Protein AF-A0AAJ1EQC5-F1 (afdb_monomer_lite)

pLDDT: mean 78.78, std 10.73, range [46.97, 89.69]

Radius of gyration: 12.65 Å; chains: 1; bounding box: 25×29×29 Å

Foldseek 3Di:
DDDDDDDPPDPFDDDDFAACVVVVPDDPQWDWDQDPPPRGTGTDHPVNVPRD

Organism: Mediterraneibacter gnavus (NCBI:txid33038)

Secondary structure (DSSP, 8-state):
----PPPTT--S----PPBTTT-SS--TTPEEEE-TTT--EEEEPGGGGG--

Sequence (52 aa):
MKIEPRKESDRGGWLCMPLLASVPEGKEGWEKVRCPVCGALCWKRPEDAGVI

Structure (mmCIF, N/CA/C/O backbone):
data_AF-A0AAJ1EQC5-F1
#
_entry.id   AF-A0AAJ1EQC5-F1
#
loop_
_atom_site.group_PDB
_atom_site.id
_atom_site.type_symbol
_atom_site.label_atom_id
_atom_site.label_alt_id
_atom_site.label_comp_id
_atom_site.label_asym_id
_atom_site.label_entity_id
_atom_site.label_seq_id
_atom_site.pdbx_PDB_ins_code
_atom_site.Cartn_x
_atom_site.Cartn_y
_atom_site.Cartn_z
_atom_site.occupancy
_atom_site.B_iso_or_equiv
_atom_site.auth_seq_id
_atom_site.auth_comp_id
_atom_site.auth_asym_id
_atom_site.auth_atom_id
_atom_site.pdbx_PDB_model_num
ATOM 1 N N . MET A 1 1 ? -1.416 -19.118 -5.401 1.00 54.97 1 MET A N 1
ATOM 2 C CA . MET A 1 1 ? -0.203 -18.453 -5.918 1.00 54.97 1 MET A CA 1
ATOM 3 C C . MET A 1 1 ? 0.928 -19.467 -5.860 1.00 54.97 1 MET A C 1
ATOM 5 O O . MET A 1 1 ? 1.196 -19.959 -4.774 1.00 54.97 1 MET A O 1
ATOM 9 N N . LYS A 1 2 ? 1.492 -19.882 -6.999 1.00 57.56 2 LYS A N 1
ATOM 10 C CA . LYS A 1 2 ? 2.659 -20.778 -7.017 1.00 57.56 2 LYS A CA 1
ATOM 11 C C . LYS A 1 2 ? 3.902 -19.898 -7.084 1.00 57.56 2 LYS A C 1
ATOM 13 O O . LYS A 1 2 ? 4.079 -19.193 -8.070 1.00 57.56 2 LYS A O 1
ATOM 18 N N . ILE A 1 3 ? 4.673 -19.860 -6.001 1.00 69.56 3 ILE A N 1
ATOM 19 C CA . ILE A 1 3 ? 5.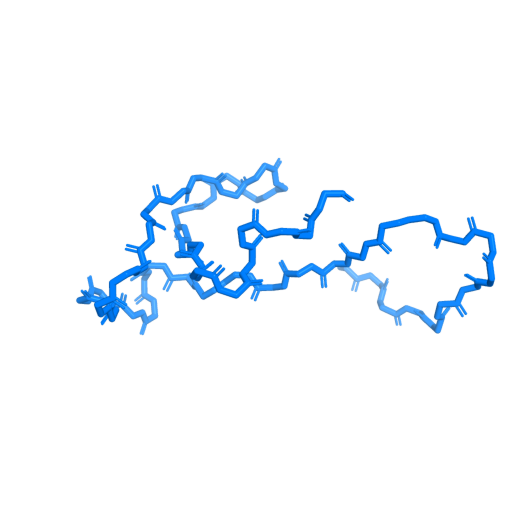924 -19.101 -5.933 1.00 69.56 3 ILE A CA 1
ATOM 20 C C . ILE A 1 3 ? 7.029 -20.054 -6.386 1.00 69.56 3 ILE A C 1
ATOM 22 O O . ILE A 1 3 ? 7.315 -21.032 -5.702 1.00 69.56 3 ILE A O 1
ATOM 26 N N . GLU A 1 4 ? 7.602 -19.788 -7.554 1.00 79.62 4 GLU A N 1
ATOM 27 C CA . GLU A 1 4 ? 8.734 -20.526 -8.122 1.00 79.62 4 GLU A CA 1
ATOM 28 C C . GLU A 1 4 ? 9.952 -19.588 -8.235 1.00 79.62 4 GLU A C 1
ATOM 30 O O . GLU A 1 4 ? 9.773 -18.364 -8.260 1.00 79.62 4 GLU A O 1
ATOM 35 N N . PRO A 1 5 ? 11.190 -20.120 -8.280 1.00 83.00 5 PRO A N 1
ATOM 36 C CA . PRO A 1 5 ? 12.389 -19.307 -8.466 1.00 83.00 5 PRO A CA 1
ATOM 37 C C . PRO A 1 5 ? 12.315 -18.452 -9.737 1.00 83.00 5 PRO A C 1
ATOM 39 O O . PRO A 1 5 ? 11.839 -18.906 -10.779 1.00 83.00 5 PRO A O 1
ATOM 42 N N . ARG A 1 6 ? 12.808 -17.212 -9.650 1.00 77.81 6 ARG A N 1
ATOM 43 C CA . ARG A 1 6 ? 12.817 -16.262 -10.772 1.00 77.81 6 ARG A CA 1
ATOM 44 C C . ARG A 1 6 ? 13.761 -16.734 -11.878 1.00 77.81 6 ARG A C 1
ATOM 46 O O . ARG A 1 6 ? 14.861 -17.205 -11.594 1.00 77.81 6 ARG A O 1
ATOM 53 N N . LYS A 1 7 ? 13.346 -16.556 -13.130 1.00 85.06 7 LYS A N 1
ATOM 54 C CA . LYS A 1 7 ? 14.176 -16.744 -14.328 1.00 85.06 7 LYS A CA 1
ATOM 55 C C . LYS A 1 7 ? 14.739 -15.396 -14.783 1.00 85.06 7 LYS A C 1
ATOM 57 O O . LYS A 1 7 ? 14.102 -14.368 -14.581 1.00 85.06 7 LYS A O 1
ATOM 62 N N . GLU A 1 8 ? 15.886 -15.395 -15.463 1.00 81.19 8 GLU A N 1
ATOM 63 C CA . GLU A 1 8 ? 16.501 -14.166 -16.013 1.00 81.19 8 GLU A CA 1
ATOM 64 C C . GLU A 1 8 ? 15.599 -13.416 -17.004 1.00 81.19 8 GLU A C 1
ATOM 66 O O . GLU A 1 8 ? 15.660 -12.194 -17.106 1.00 81.19 8 GLU A O 1
ATOM 71 N N . SER A 1 9 ? 14.735 -14.134 -17.725 1.00 80.00 9 SER A N 1
ATOM 72 C CA . SER A 1 9 ? 13.765 -13.541 -18.650 1.00 80.00 9 SER A CA 1
ATOM 73 C C . SER A 1 9 ? 12.573 -12.889 -17.951 1.00 80.00 9 SER A C 1
ATOM 75 O O . SER A 1 9 ? 11.794 -12.188 -18.602 1.00 80.00 9 SER A O 1
ATOM 77 N N . ASP A 1 10 ? 12.374 -13.155 -16.659 1.00 76.62 10 ASP A N 1
ATOM 78 C CA . ASP A 1 10 ? 11.224 -12.628 -15.952 1.00 76.62 10 ASP A CA 1
ATOM 79 C C . ASP A 1 10 ? 11.419 -11.134 -15.689 1.00 76.62 10 ASP A C 1
ATOM 81 O O . ASP A 1 10 ? 12.218 -10.717 -14.851 1.00 76.62 10 ASP A O 1
ATOM 85 N N . ARG A 1 11 ? 10.633 -10.309 -16.377 1.00 70.62 11 ARG A N 1
ATOM 86 C CA . ARG A 1 11 ? 10.591 -8.872 -16.105 1.00 70.62 11 ARG A CA 1
ATOM 87 C C . ARG A 1 11 ? 9.636 -8.558 -14.954 1.00 70.62 11 ARG A C 1
ATOM 89 O O . ARG A 1 11 ? 8.683 -9.298 -14.703 1.00 70.62 11 ARG A O 1
ATOM 96 N N . GLY A 1 12 ? 9.910 -7.464 -14.248 1.00 67.56 12 GLY A N 1
ATOM 97 C CA . GLY A 1 12 ? 9.149 -7.039 -13.071 1.00 67.56 12 GLY A CA 1
ATOM 98 C C . GLY A 1 12 ? 9.413 -7.903 -11.834 1.00 67.56 12 GLY A C 1
ATOM 99 O O . GLY A 1 12 ? 10.382 -8.657 -11.768 1.00 67.56 12 GLY A O 1
ATOM 100 N N . GLY A 1 13 ? 8.545 -7.804 -10.834 1.00 66.38 13 GLY A N 1
ATOM 101 C CA . GLY A 1 13 ? 8.606 -8.593 -9.608 1.00 66.38 13 GLY A CA 1
ATOM 102 C C . GLY A 1 13 ? 7.267 -8.553 -8.884 1.00 66.38 13 GLY A C 1
ATOM 103 O O . GLY A 1 13 ? 6.460 -7.653 -9.102 1.00 66.38 13 GLY A O 1
ATOM 104 N N . TRP A 1 14 ? 7.015 -9.542 -8.030 1.00 66.94 14 TRP A N 1
ATOM 105 C CA . TRP A 1 14 ? 5.871 -9.486 -7.127 1.00 66.94 14 TRP A CA 1
ATOM 106 C C . TRP A 1 14 ? 6.266 -8.718 -5.883 1.00 66.94 14 TRP A C 1
ATOM 108 O O . TRP A 1 14 ? 7.024 -9.219 -5.055 1.00 66.94 14 TRP A O 1
ATOM 118 N N . LEU A 1 15 ? 5.738 -7.506 -5.757 1.00 69.69 15 LEU A N 1
ATOM 119 C CA . LEU A 1 15 ? 5.880 -6.734 -4.541 1.00 69.69 15 LEU A CA 1
ATOM 120 C C . LEU A 1 15 ? 4.626 -6.909 -3.684 1.00 69.69 15 LEU A C 1
ATOM 122 O O . LEU A 1 15 ? 3.532 -6.465 -4.035 1.00 69.69 15 LEU A O 1
ATOM 126 N N . CYS A 1 16 ? 4.780 -7.609 -2.563 1.00 75.06 16 CYS A N 1
ATOM 127 C CA . CYS A 1 16 ? 3.700 -7.802 -1.607 1.00 75.06 16 CYS A CA 1
ATOM 128 C C . CYS A 1 16 ? 3.498 -6.518 -0.797 1.00 75.06 16 CYS A C 1
ATOM 130 O O . CYS A 1 16 ? 4.261 -6.224 0.121 1.00 75.06 16 CYS A O 1
ATOM 132 N N . MET A 1 17 ? 2.453 -5.767 -1.135 1.00 8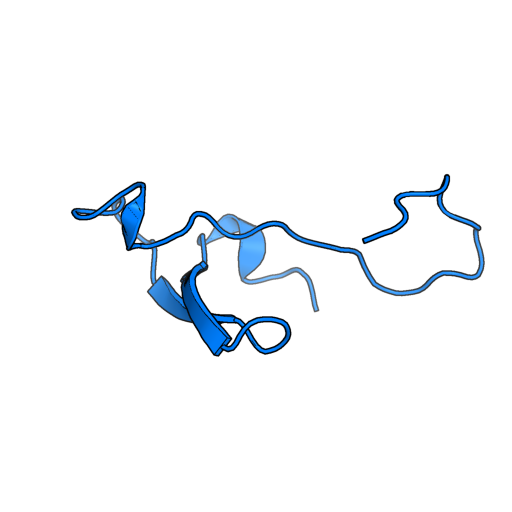2.25 17 MET A N 1
ATOM 133 C CA . MET A 1 17 ? 2.045 -4.583 -0.383 1.00 82.25 17 MET A CA 1
ATOM 134 C C . MET A 1 17 ? 1.329 -4.980 0.923 1.00 82.25 17 MET A C 1
ATOM 136 O O . MET A 1 17 ? 0.486 -5.885 0.892 1.00 82.25 17 MET A O 1
ATOM 140 N N . PRO A 1 18 ? 1.594 -4.307 2.061 1.00 86.69 18 PRO A N 1
ATOM 141 C CA . PRO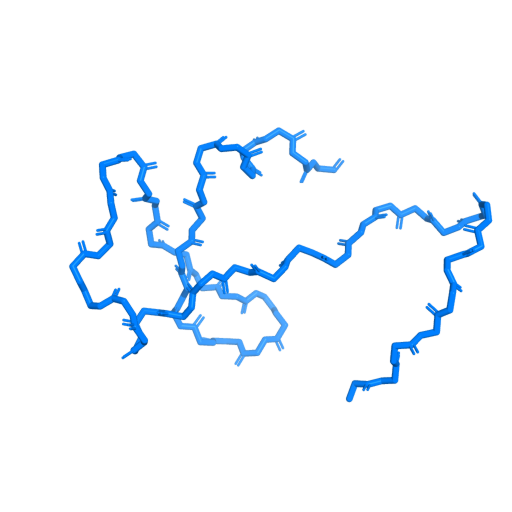 A 1 18 ? 0.880 -4.549 3.312 1.00 86.69 18 PRO A CA 1
ATOM 142 C C . PRO A 1 18 ? -0.625 -4.311 3.164 1.00 86.69 18 PRO A C 1
ATOM 144 O O . PRO A 1 18 ? -1.049 -3.275 2.659 1.00 86.69 18 PR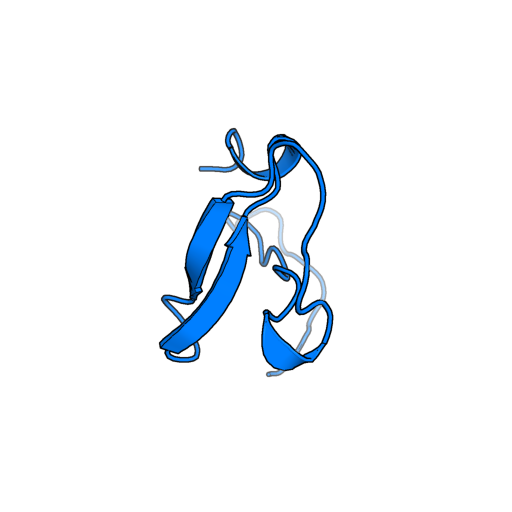O A O 1
ATOM 147 N N . LEU A 1 19 ? -1.447 -5.250 3.627 1.00 88.25 19 LEU A N 1
ATOM 148 C CA . LEU A 1 19 ? -2.903 -5.098 3.617 1.00 88.25 19 LEU A CA 1
ATOM 149 C C . LEU A 1 19 ? -3.349 -4.038 4.623 1.00 88.25 19 LEU A C 1
ATOM 151 O O . LEU A 1 19 ? -2.905 -4.032 5.773 1.00 88.25 19 LEU A O 1
ATOM 155 N N . LEU A 1 20 ? -4.308 -3.205 4.222 1.00 88.38 20 LEU A N 1
ATOM 156 C CA . LEU A 1 20 ? -4.902 -2.206 5.108 1.00 88.38 20 LEU A CA 1
ATOM 157 C C . LEU A 1 20 ? -5.611 -2.854 6.304 1.00 88.38 20 LEU A C 1
ATOM 159 O O . LEU A 1 20 ? -5.549 -2.329 7.407 1.00 88.38 20 LEU A O 1
ATOM 163 N N . ALA A 1 21 ? -6.202 -4.037 6.113 1.00 87.81 21 ALA A N 1
ATOM 164 C CA . ALA A 1 21 ? -6.816 -4.806 7.197 1.00 87.81 21 ALA A CA 1
ATOM 165 C C . ALA A 1 21 ? -5.810 -5.246 8.278 1.00 87.81 21 ALA A C 1
ATOM 167 O O . ALA A 1 21 ? -6.183 -5.386 9.438 1.00 87.81 21 ALA A O 1
ATOM 168 N N . SER A 1 22 ? -4.545 -5.465 7.907 1.00 87.12 22 SER A N 1
ATOM 169 C CA . SER A 1 22 ? -3.489 -5.886 8.837 1.00 87.12 22 SER A CA 1
ATOM 170 C C . SER A 1 22 ? -2.772 -4.704 9.489 1.00 87.12 22 SER A C 1
ATOM 172 O O . SER A 1 22 ? -2.236 -4.850 10.582 1.00 87.12 22 SER A O 1
ATOM 174 N N . VAL A 1 23 ? -2.750 -3.542 8.827 1.00 88.06 23 VAL A N 1
ATOM 175 C CA . VAL A 1 23 ? -2.117 -2.310 9.319 1.00 88.06 23 VAL A CA 1
ATOM 176 C C . VAL A 1 23 ? -3.098 -1.143 9.133 1.00 88.06 23 VAL A C 1
ATOM 178 O O . VAL A 1 23 ? -2.994 -0.423 8.143 1.00 88.06 23 VAL A O 1
ATOM 181 N N . PRO A 1 24 ? -4.076 -0.946 10.036 1.00 85.50 24 PRO A N 1
ATOM 182 C CA . PRO A 1 24 ? -5.160 0.020 9.818 1.00 85.50 24 PRO A CA 1
ATOM 183 C C . PRO A 1 24 ? -4.699 1.483 9.755 1.00 85.50 24 PRO A C 1
ATOM 185 O O . PRO A 1 24 ? -5.232 2.265 8.967 1.00 85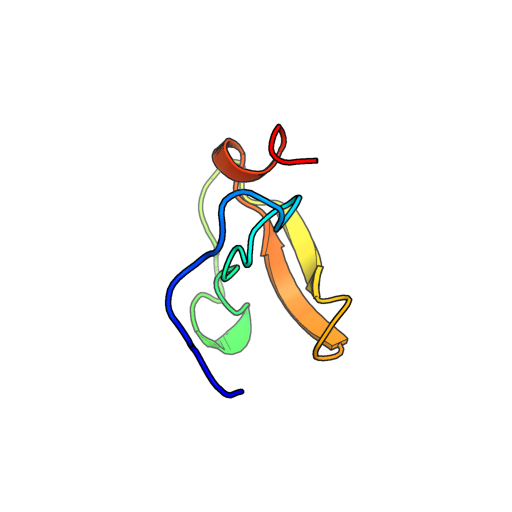.50 24 PRO A O 1
ATOM 188 N N . GLU A 1 25 ? -3.696 1.844 10.558 1.00 86.81 25 GLU A N 1
ATOM 189 C CA . GLU A 1 25 ? -3.173 3.216 10.657 1.00 86.81 25 GLU A CA 1
ATOM 190 C C . GLU A 1 25 ? -2.122 3.540 9.580 1.00 86.81 25 GLU A C 1
ATOM 192 O O . GLU A 1 25 ? -1.968 4.695 9.191 1.00 86.81 25 GLU A O 1
ATOM 197 N N . GLY A 1 26 ? -1.450 2.522 9.033 1.00 84.62 26 GLY A N 1
ATOM 198 C CA . GLY A 1 26 ? -0.334 2.703 8.101 1.00 84.62 26 GLY A CA 1
ATOM 199 C C . GLY A 1 26 ? 0.916 3.290 8.771 1.00 84.62 26 GLY A C 1
ATOM 200 O O . GLY A 1 26 ? 1.067 3.253 9.990 1.00 84.62 26 GLY A O 1
ATOM 201 N N . LYS A 1 27 ? 1.845 3.801 7.960 1.00 86.12 27 LYS A N 1
ATOM 202 C CA . LYS A 1 27 ? 3.006 4.584 8.411 1.00 86.12 27 LYS A CA 1
ATOM 203 C C . LYS A 1 27 ? 3.099 5.871 7.599 1.00 86.12 27 LYS A C 1
ATOM 205 O O . LYS A 1 27 ? 2.500 5.980 6.529 1.00 86.12 27 LYS A O 1
ATOM 210 N N . GLU A 1 28 ? 3.873 6.830 8.093 1.00 84.44 28 GLU A N 1
ATOM 211 C CA . GLU A 1 28 ? 4.126 8.079 7.377 1.00 84.44 28 GLU A CA 1
ATOM 212 C C . GLU A 1 28 ? 4.721 7.807 5.982 1.00 84.44 28 GLU A C 1
ATOM 214 O O . GLU A 1 28 ? 5.601 6.960 5.812 1.00 84.44 28 GLU A O 1
ATOM 219 N N . GLY A 1 29 ? 4.179 8.481 4.965 1.00 85.38 29 GLY A N 1
ATOM 220 C CA . GLY A 1 29 ? 4.562 8.295 3.564 1.00 85.38 29 GLY A CA 1
ATOM 221 C C . GLY A 1 29 ? 3.946 7.075 2.867 1.00 85.38 29 GLY A C 1
ATOM 222 O O 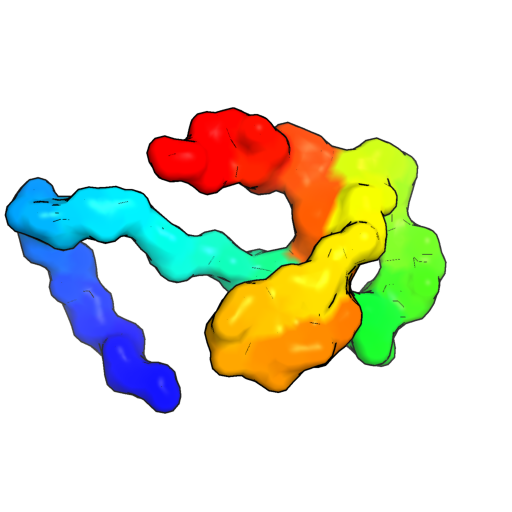. GLY A 1 29 ? 4.206 6.880 1.682 1.00 85.38 29 GLY A O 1
ATOM 223 N N . TRP A 1 30 ? 3.138 6.254 3.549 1.00 89.44 30 TRP A N 1
ATOM 224 C CA . TRP A 1 30 ? 2.417 5.152 2.904 1.00 89.44 30 TRP A CA 1
ATOM 225 C C . TRP A 1 30 ? 1.150 5.659 2.214 1.00 89.44 30 TRP A C 1
ATOM 227 O O . TRP A 1 30 ? 0.332 6.363 2.805 1.00 89.44 30 TRP A O 1
ATOM 237 N N . GLU A 1 31 ? 0.951 5.247 0.967 1.00 89.00 31 GLU A N 1
ATOM 238 C CA . GLU A 1 31 ? -0.209 5.610 0.160 1.00 89.00 31 GLU A CA 1
ATOM 239 C C . GLU A 1 31 ? -1.224 4.460 0.124 1.00 89.00 31 GLU A C 1
ATOM 241 O O . GLU A 1 31 ? -0.862 3.295 -0.041 1.00 89.00 31 GLU A O 1
ATOM 246 N N . LYS A 1 32 ? -2.518 4.763 0.267 1.00 88.94 32 LYS A N 1
ATOM 247 C CA . LYS A 1 32 ? -3.577 3.752 0.133 1.00 88.94 32 LYS A CA 1
ATOM 248 C C . LYS A 1 32 ? -3.810 3.455 -1.342 1.00 88.94 32 LYS A C 1
ATOM 250 O O . LYS A 1 32 ? -4.276 4.319 -2.077 1.00 88.94 32 LYS A O 1
ATOM 255 N N . VAL A 1 33 ? -3.575 2.215 -1.755 1.00 88.50 33 VAL A N 1
ATOM 256 C CA . VAL A 1 33 ? -3.788 1.768 -3.135 1.00 88.50 33 VAL A CA 1
ATOM 257 C C . VAL A 1 33 ? -4.666 0.524 -3.175 1.00 88.50 33 VAL A C 1
ATOM 259 O O . VAL A 1 33 ? -4.695 -0.281 -2.244 1.00 88.50 33 VAL A O 1
ATOM 262 N N . ARG A 1 34 ? -5.399 0.336 -4.273 1.00 87.50 34 ARG A N 1
ATOM 263 C CA . ARG A 1 34 ? -6.073 -0.940 -4.536 1.00 87.50 34 ARG A CA 1
ATOM 264 C C . ARG A 1 34 ? -5.107 -1.866 -5.253 1.00 87.50 34 ARG A C 1
ATOM 266 O O . ARG A 1 34 ? -4.551 -1.499 -6.284 1.00 87.50 34 ARG A O 1
ATOM 273 N N . CYS A 1 35 ? -4.917 -3.065 -4.714 1.00 80.75 35 CYS A N 1
ATOM 274 C CA . CYS A 1 35 ? -4.077 -4.070 -5.343 1.00 80.75 35 CYS A CA 1
ATOM 275 C C . CYS A 1 35 ? -4.702 -4.499 -6.684 1.00 80.75 35 CYS A C 1
ATOM 277 O O . CYS A 1 35 ? -5.835 -4.987 -6.679 1.00 80.75 35 CYS A O 1
ATOM 279 N N . PRO A 1 36 ? -3.994 -4.377 -7.823 1.00 76.94 36 PRO A N 1
ATOM 280 C CA . PRO A 1 36 ? -4.540 -4.742 -9.133 1.00 76.94 36 PRO A CA 1
ATOM 281 C C . PRO A 1 36 ? -4.747 -6.255 -9.297 1.00 76.94 36 PRO A C 1
ATOM 283 O O . PRO A 1 36 ? -5.441 -6.688 -10.208 1.00 76.94 36 PRO A O 1
ATOM 286 N N . VAL A 1 37 ? -4.152 -7.063 -8.414 1.00 76.56 37 VAL A N 1
ATOM 287 C CA . VAL A 1 37 ? -4.248 -8.525 -8.446 1.00 76.56 37 VAL A CA 1
ATOM 288 C C . VAL A 1 37 ? -5.457 -9.025 -7.660 1.00 76.56 37 VAL A C 1
ATOM 290 O O . VAL A 1 37 ? -6.234 -9.823 -8.171 1.00 76.56 37 VAL A O 1
ATOM 293 N N . CYS A 1 38 ? -5.592 -8.612 -6.396 1.00 78.06 38 CYS A N 1
ATOM 294 C CA . CYS A 1 38 ? -6.620 -9.147 -5.497 1.00 78.06 38 CYS A CA 1
ATOM 295 C C . CYS A 1 38 ? -7.775 -8.174 -5.224 1.00 78.06 38 CYS A C 1
ATOM 297 O O . CYS A 1 38 ? -8.748 -8.560 -4.585 1.00 78.06 38 CYS A O 1
ATOM 299 N N . GLY A 1 39 ? -7.678 -6.913 -5.658 1.00 83.12 39 GLY A N 1
ATOM 300 C CA . GLY A 1 39 ? -8.698 -5.879 -5.454 1.00 83.12 39 GLY A CA 1
ATOM 301 C C . GLY A 1 39 ? -8.779 -5.311 -4.032 1.00 83.12 39 GLY A C 1
ATOM 302 O O . GLY A 1 39 ? -9.494 -4.332 -3.809 1.00 83.12 39 GLY A O 1
ATOM 303 N N . ALA A 1 40 ? -8.047 -5.882 -3.072 1.00 87.94 40 ALA A N 1
ATOM 304 C CA . ALA A 1 40 ? -8.029 -5.409 -1.692 1.00 87.94 40 ALA A CA 1
ATOM 305 C C . ALA A 1 40 ? -7.314 -4.056 -1.553 1.00 87.94 40 ALA A C 1
ATOM 307 O O . ALA A 1 40 ? -6.454 -3.694 -2.362 1.00 87.94 40 ALA A O 1
ATOM 308 N N . LEU A 1 41 ? -7.659 -3.318 -0.494 1.00 89.56 41 LEU A N 1
ATOM 309 C CA . LEU A 1 41 ? -6.924 -2.120 -0.097 1.00 89.56 41 LEU A CA 1
ATOM 310 C C . LEU A 1 41 ? -5.607 -2.524 0.566 1.00 89.56 41 LEU A C 1
ATOM 312 O O . LEU A 1 41 ? -5.594 -3.213 1.590 1.00 89.56 41 LEU A O 1
ATOM 316 N N . CYS A 1 42 ? -4.513 -2.057 -0.017 1.00 89.69 42 CYS A N 1
ATOM 317 C CA . CYS A 1 42 ? -3.161 -2.237 0.478 1.00 89.69 42 CYS A CA 1
ATOM 318 C C . CYS A 1 42 ? -2.464 -0.880 0.612 1.00 89.69 42 CYS A C 1
ATOM 320 O O . CYS A 1 42 ? -2.951 0.151 0.145 1.00 89.69 42 CYS A O 1
ATOM 322 N N . TRP A 1 43 ? -1.305 -0.894 1.249 1.00 88.75 43 TRP A N 1
ATOM 323 C CA . TRP A 1 43 ? -0.428 0.253 1.388 1.00 88.75 43 TRP A CA 1
ATOM 324 C C . TRP A 1 43 ? 0.723 0.164 0.394 1.00 88.75 43 TRP A C 1
ATOM 326 O O . TRP A 1 43 ? 1.461 -0.818 0.382 1.00 88.75 43 TRP A O 1
ATOM 336 N N . LYS A 1 44 ? 0.901 1.203 -0.414 1.00 86.00 44 LYS A N 1
ATOM 337 C CA . LYS A 1 44 ? 2.091 1.411 -1.230 1.00 86.00 44 LYS A CA 1
ATOM 338 C C . LYS A 1 44 ? 3.102 2.187 -0.400 1.00 86.00 44 LYS A C 1
ATOM 340 O O . LYS A 1 44 ? 2.806 3.286 0.067 1.00 86.00 44 LYS A O 1
ATOM 345 N N . ARG A 1 45 ? 4.280 1.613 -0.177 1.00 86.31 45 ARG A N 1
ATOM 346 C CA . ARG A 1 45 ? 5.350 2.285 0.564 1.00 86.31 45 ARG A CA 1
ATOM 347 C C . ARG A 1 45 ? 6.089 3.234 -0.379 1.00 86.31 45 ARG A C 1
ATOM 349 O O . ARG A 1 45 ? 6.114 2.993 -1.586 1.00 86.31 45 ARG A O 1
ATOM 356 N N . PRO A 1 46 ? 6.749 4.275 0.145 1.00 80.31 46 PRO A N 1
ATOM 357 C CA . PRO A 1 46 ? 7.553 5.168 -0.685 1.00 80.31 46 PRO A CA 1
ATOM 358 C C . PRO A 1 46 ? 8.719 4.429 -1.368 1.00 80.31 46 PRO A C 1
ATOM 360 O O . PRO A 1 46 ? 9.064 4.742 -2.500 1.00 80.31 46 PRO A O 1
ATOM 363 N N . GLU A 1 47 ? 9.251 3.377 -0.737 1.00 74.88 47 GLU A N 1
ATOM 364 C CA . GLU A 1 47 ? 10.234 2.449 -1.326 1.00 74.88 47 GLU A CA 1
ATOM 365 C C . GLU A 1 47 ? 9.701 1.734 -2.580 1.00 74.88 47 GLU A C 1
ATOM 367 O O . GLU A 1 47 ? 10.457 1.402 -3.490 1.00 74.88 47 GLU A O 1
ATOM 372 N N . ASP A 1 48 ? 8.383 1.533 -2.649 1.00 69.88 48 ASP A N 1
ATOM 373 C CA . ASP A 1 48 ? 7.708 0.862 -3.757 1.00 69.88 48 ASP A CA 1
ATOM 374 C C . ASP A 1 48 ? 7.394 1.842 -4.910 1.00 69.88 48 ASP A C 1
ATOM 376 O O . ASP A 1 48 ? 6.953 1.428 -5.981 1.00 69.88 48 ASP A O 1
ATOM 380 N N . ALA A 1 49 ? 7.601 3.154 -4.723 1.00 61.34 49 ALA A N 1
ATOM 381 C CA . ALA A 1 49 ? 7.231 4.187 -5.693 1.00 61.34 49 ALA A CA 1
ATOM 382 C C . ALA A 1 49 ? 8.132 4.242 -6.944 1.00 61.34 49 ALA A C 1
ATOM 384 O O . ALA A 1 49 ? 7.773 4.921 -7.903 1.00 61.34 49 ALA A O 1
ATOM 385 N N . GLY A 1 50 ? 9.254 3.515 -6.959 1.00 56.84 50 GLY A N 1
ATOM 386 C CA . GLY A 1 50 ? 10.198 3.454 -8.085 1.00 56.84 50 GLY A CA 1
ATOM 387 C C . GLY A 1 50 ? 10.309 2.090 -8.772 1.00 56.84 50 GLY A C 1
ATOM 388 O O . GLY A 1 50 ? 11.097 1.949 -9.703 1.00 56.84 50 GLY A O 1
ATOM 389 N N . VAL A 1 51 ? 9.552 1.085 -8.321 1.00 55.97 51 VAL A N 1
ATOM 390 C CA . VAL A 1 51 ? 9.555 -0.261 -8.912 1.00 55.97 51 VAL A CA 1
ATOM 391 C C . VAL A 1 51 ? 8.427 -0.325 -9.946 1.00 55.97 51 VAL A C 1
ATOM 393 O O . VAL A 1 51 ? 7.307 -0.722 -9.625 1.00 55.97 51 VAL A O 1
ATOM 396 N N . ILE A 1 52 ? 8.708 0.143 -11.165 1.00 46.97 52 ILE A N 1
ATOM 397 C CA . ILE A 1 52 ? 7.848 -0.024 -12.353 1.00 46.97 52 ILE A CA 1
ATOM 398 C C . ILE A 1 52 ? 8.456 -1.031 -13.326 1.00 46.97 52 ILE A C 1
ATOM 400 O O . ILE A 1 52 ? 9.695 -1.014 -13.501 1.00 46.97 52 ILE A O 1
#